Protein AF-A0A821DMF6-F1 (afdb_monomer_lite)

Secondary structure (DSSP, 8-state):
-HHHHHHHHHHHHHHHTT-------GGGEEEPTTS-EEE---GGG----S-TTSS--

Foldseek 3Di:
DVAVVLVVVQCVVCVVVVFDQVDPDPVQWDADPVRHTDGRRDPPGPDPPDDPPPPPD

InterPro domains:
  IPR000719 Protein kinase domain [PF00069] (1-40)
  IPR000719 Protein kinase domain [PS50011] (1-57)
  IPR008271 Serine/threonine-protein kinase, active site [PS00108] (19-31)
  IPR011009 Protein kinase-like domain superfamily [SSF56112] (1-39)

Structure (mmCIF, N/CA/C/O backbone):
dat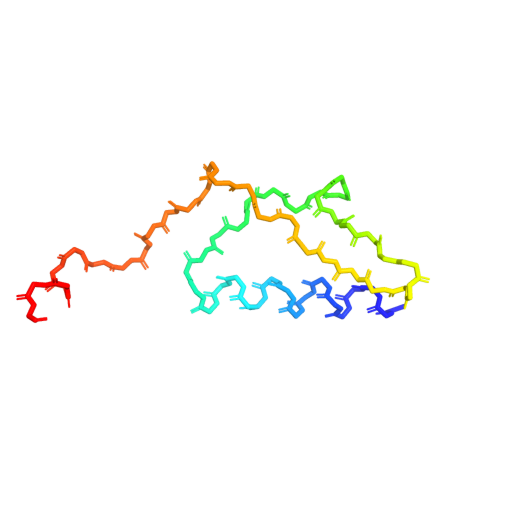a_AF-A0A821DMF6-F1
#
_entry.id   AF-A0A821DMF6-F1
#
loop_
_atom_site.group_PDB
_atom_site.id
_atom_site.type_symbol
_atom_site.label_atom_id
_atom_site.label_alt_id
_atom_site.label_comp_id
_atom_site.label_asym_id
_atom_site.label_entity_id
_atom_site.label_seq_id
_atom_site.pdbx_PDB_ins_code
_atom_site.Cartn_x
_atom_site.Cartn_y
_atom_site.Cartn_z
_atom_site.occupancy
_atom_site.B_iso_or_equiv
_atom_site.auth_seq_id
_atom_site.auth_comp_id
_atom_site.auth_asym_id
_atom_site.auth_atom_id
_atom_site.pdbx_PDB_model_num
ATOM 1 N N . ARG A 1 1 ? -3.366 -1.334 -17.374 1.00 70.69 1 ARG A N 1
ATOM 2 C CA . ARG A 1 1 ? -4.310 -1.797 -16.315 1.00 70.69 1 ARG A CA 1
ATOM 3 C C . ARG A 1 1 ? -3.629 -2.458 -15.099 1.00 70.69 1 ARG A C 1
ATOM 5 O O . ARG A 1 1 ? -4.297 -2.589 -14.086 1.00 70.69 1 ARG A O 1
ATOM 12 N N . HIS A 1 2 ? -2.346 -2.849 -15.160 1.00 82.81 2 HIS A N 1
ATOM 13 C CA . HIS A 1 2 ? -1.629 -3.538 -14.069 1.00 82.81 2 HIS A CA 1
ATOM 14 C C . HIS A 1 2 ? -1.542 -2.722 -12.762 1.00 82.81 2 HIS A C 1
ATOM 16 O O . HIS A 1 2 ? -1.980 -3.195 -11.719 1.00 82.81 2 HIS A O 1
ATOM 22 N N . TYR A 1 3 ? -1.121 -1.456 -12.842 1.00 82.12 3 TYR A N 1
ATOM 23 C CA . TYR A 1 3 ? -0.973 -0.579 -11.673 1.00 82.12 3 TYR A CA 1
ATOM 24 C C . TYR A 1 3 ? -2.279 -0.296 -10.926 1.00 82.12 3 TYR A C 1
ATOM 26 O O . TYR A 1 3 ? -2.305 -0.319 -9.704 1.00 82.12 3 TYR A O 1
ATOM 34 N N . ILE A 1 4 ? -3.393 -0.109 -11.643 1.00 85.25 4 ILE A N 1
ATOM 35 C CA . ILE A 1 4 ? -4.707 0.111 -11.017 1.00 85.25 4 ILE A CA 1
ATOM 36 C C . ILE A 1 4 ? -5.118 -1.093 -10.164 1.00 85.25 4 ILE A C 1
ATOM 38 O O . ILE A 1 4 ? -5.641 -0.903 -9.073 1.00 85.25 4 ILE A O 1
ATOM 42 N N . LYS A 1 5 ? -4.843 -2.327 -10.615 1.00 87.44 5 LYS A N 1
ATOM 43 C CA . LYS A 1 5 ? -5.145 -3.530 -9.824 1.00 87.44 5 LYS A CA 1
ATOM 44 C C . LYS A 1 5 ? -4.351 -3.562 -8.516 1.00 87.44 5 LYS A C 1
ATOM 46 O O . LYS A 1 5 ? -4.921 -3.875 -7.482 1.00 87.44 5 LYS A O 1
ATOM 51 N N . GLN A 1 6 ? -3.069 -3.203 -8.560 1.00 84.56 6 GLN A N 1
ATOM 52 C CA . GLN A 1 6 ? -2.213 -3.153 -7.370 1.00 84.56 6 GLN A CA 1
ATOM 53 C C . GLN A 1 6 ? -2.637 -2.043 -6.403 1.00 84.56 6 GLN A C 1
ATOM 55 O O . GLN A 1 6 ? -2.689 -2.270 -5.200 1.00 84.56 6 GLN A O 1
ATOM 60 N N . ILE A 1 7 ? -3.009 -0.869 -6.924 1.00 86.06 7 ILE A N 1
ATOM 61 C CA . ILE A 1 7 ? -3.532 0.236 -6.110 1.00 86.06 7 ILE A CA 1
ATOM 62 C C . ILE A 1 7 ? -4.823 -0.191 -5.408 1.00 86.06 7 ILE A C 1
ATOM 64 O O . ILE A 1 7 ? -4.944 -0.007 -4.202 1.00 86.06 7 ILE A O 1
ATOM 68 N N . VAL A 1 8 ? -5.766 -0.793 -6.139 1.00 87.94 8 VAL A N 1
ATOM 69 C CA . VAL A 1 8 ? -7.032 -1.275 -5.565 1.00 87.94 8 VAL A CA 1
ATOM 70 C C . VAL A 1 8 ? -6.779 -2.340 -4.496 1.00 87.94 8 VAL A C 1
ATOM 72 O O . VAL A 1 8 ? -7.320 -2.213 -3.404 1.00 87.94 8 VAL A O 1
ATOM 75 N N . ALA A 1 9 ? -5.907 -3.319 -4.762 1.00 86.94 9 ALA A N 1
ATOM 76 C CA . ALA A 1 9 ? -5.546 -4.352 -3.787 1.00 86.94 9 ALA A CA 1
ATOM 77 C C . ALA A 1 9 ? -4.882 -3.764 -2.526 1.00 86.94 9 ALA A C 1
ATOM 79 O O . ALA A 1 9 ? -5.192 -4.163 -1.406 1.00 86.94 9 ALA A O 1
ATOM 80 N N . GLY A 1 10 ? -4.003 -2.769 -2.684 1.00 85.44 10 GLY A N 1
ATOM 81 C CA . GLY A 1 10 ? -3.404 -2.066 -1.552 1.00 85.44 10 GLY A CA 1
ATOM 82 C C . GLY A 1 10 ? -4.437 -1.287 -0.730 1.00 85.44 10 GLY A C 1
ATOM 83 O O . GLY A 1 10 ? -4.367 -1.286 0.495 1.00 85.44 10 GLY A O 1
ATOM 84 N N . VAL A 1 11 ? -5.408 -0.634 -1.377 1.00 84.75 11 VAL A N 1
ATOM 85 C CA . VAL A 1 11 ? -6.474 0.112 -0.683 1.00 84.75 11 VAL A CA 1
ATOM 86 C C . VAL A 1 11 ? -7.409 -0.843 0.055 1.00 84.75 11 VAL A C 1
ATOM 88 O O . VAL A 1 11 ? -7.769 -0.575 1.199 1.00 84.75 11 VAL A O 1
ATOM 91 N N . GLU A 1 12 ? -7.759 -1.969 -0.564 1.00 86.62 12 GLU A N 1
ATOM 92 C CA . GLU A 1 12 ? -8.541 -3.037 0.063 1.00 86.62 12 GLU A CA 1
ATOM 93 C C . GLU A 1 12 ? -7.855 -3.561 1.332 1.00 86.62 12 GLU A C 1
ATOM 95 O O . GLU A 1 12 ? -8.496 -3.643 2.380 1.00 86.62 12 GLU A O 1
ATOM 100 N N . TYR A 1 13 ? -6.540 -3.800 1.278 1.00 84.81 13 TYR A N 1
ATOM 101 C CA . TYR A 1 13 ? -5.748 -4.177 2.451 1.00 84.81 13 TYR A CA 1
ATOM 102 C C . TYR A 1 13 ? -5.79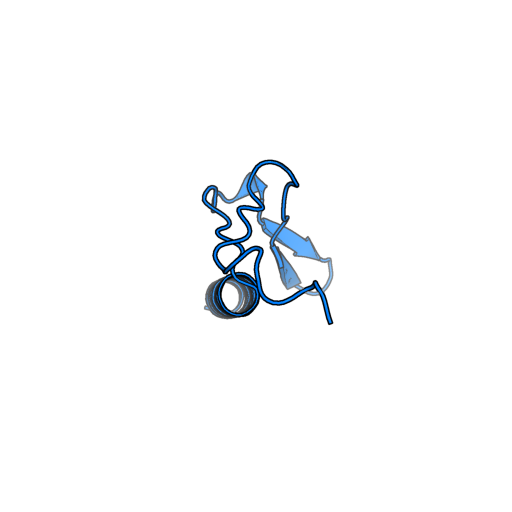7 -3.117 3.562 1.00 84.81 13 TYR A C 1
ATOM 104 O O . TYR A 1 13 ? -5.950 -3.447 4.737 1.00 84.81 13 TYR A O 1
ATOM 112 N N . LEU A 1 14 ? -5.691 -1.829 3.226 1.00 81.25 14 LEU A N 1
ATOM 113 C CA . LEU A 1 14 ? -5.786 -0.768 4.235 1.00 81.25 14 LEU A CA 1
ATOM 114 C C . LEU A 1 14 ? -7.173 -0.732 4.878 1.00 81.25 14 LEU A C 1
ATOM 116 O O . LEU A 1 14 ? -7.286 -0.656 6.102 1.00 81.25 14 LEU A O 1
ATOM 120 N N . HIS A 1 15 ? -8.226 -0.856 4.073 1.00 84.88 15 HIS A N 1
ATOM 121 C CA . HIS A 1 15 ? -9.599 -0.868 4.566 1.00 84.88 15 HIS A CA 1
ATOM 122 C C . HIS A 1 15 ? -9.899 -2.097 5.436 1.00 84.88 15 HIS A C 1
ATOM 124 O O . HIS A 1 15 ? -10.585 -1.954 6.449 1.00 84.88 15 HIS A O 1
ATOM 130 N N . SER A 1 16 ? -9.341 -3.274 5.122 1.00 84.25 16 SER A N 1
ATOM 131 C CA . SER A 1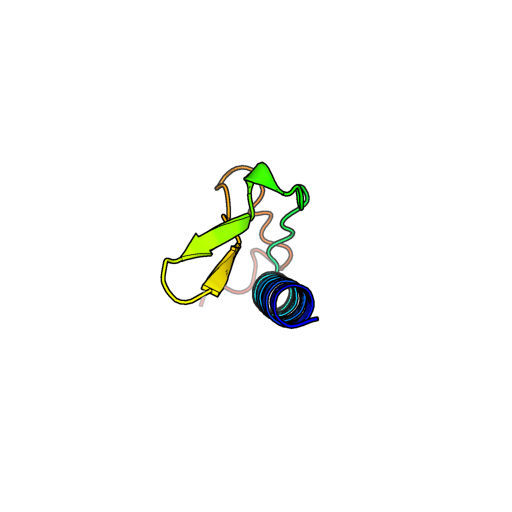 16 ? -9.485 -4.465 5.975 1.00 84.25 16 SER A CA 1
ATOM 132 C C . SER A 1 16 ? -8.841 -4.279 7.354 1.00 84.25 16 SER A C 1
ATOM 134 O O . SER A 1 16 ? -9.280 -4.893 8.323 1.00 84.25 16 SER A O 1
ATOM 136 N N . HIS A 1 17 ? -7.846 -3.394 7.457 1.00 80.94 17 HIS A N 1
ATOM 137 C CA . HIS A 1 17 ? -7.182 -3.009 8.705 1.00 80.94 17 HIS A CA 1
ATOM 138 C C . HIS A 1 17 ? -7.752 -1.722 9.323 1.00 80.94 17 HIS A C 1
ATOM 140 O O . HIS A 1 17 ? -7.133 -1.153 10.218 1.00 80.94 17 HIS A O 1
ATOM 146 N N . GLN A 1 18 ? -8.920 -1.248 8.867 1.00 79.69 18 GLN A N 1
ATOM 147 C CA . GLN A 1 18 ? -9.556 -0.009 9.344 1.00 79.69 18 GLN A CA 1
ATOM 148 C C . GLN A 1 18 ? -8.684 1.249 9.157 1.00 79.69 18 GLN A C 1
ATOM 150 O O . GLN A 1 18 ? -8.855 2.255 9.845 1.00 79.69 18 GLN A O 1
ATOM 155 N N . ILE A 1 19 ? -7.759 1.225 8.195 1.00 80.12 19 ILE A N 1
ATOM 156 C CA . ILE A 1 19 ? -6.899 2.357 7.852 1.00 80.12 19 ILE A CA 1
ATOM 157 C C . ILE A 1 19 ? -7.508 3.084 6.658 1.00 80.12 19 ILE A C 1
ATOM 159 O O . ILE A 1 19 ? -7.542 2.581 5.537 1.00 80.12 19 ILE A O 1
ATOM 163 N N . LEU A 1 20 ? -7.943 4.321 6.880 1.00 74.75 20 LEU A N 1
ATOM 164 C CA . LEU A 1 20 ? -8.339 5.210 5.795 1.00 74.75 20 LEU A CA 1
ATOM 165 C C . LEU A 1 20 ? -7.112 5.975 5.296 1.00 74.75 20 LEU A C 1
ATOM 167 O O . LEU A 1 20 ? -6.615 6.865 5.988 1.00 74.75 20 LEU A O 1
ATOM 171 N N . HIS A 1 21 ? -6.660 5.676 4.074 1.00 73.25 21 HIS A N 1
ATOM 172 C CA . HIS A 1 21 ? -5.496 6.349 3.485 1.00 73.25 21 HIS A CA 1
ATOM 173 C C . HIS A 1 21 ? -5.720 7.866 3.334 1.00 73.25 21 HIS A C 1
ATOM 175 O O . HIS A 1 21 ? -4.777 8.633 3.506 1.00 73.25 21 HIS A O 1
ATOM 181 N N . ARG A 1 22 ? -6.951 8.29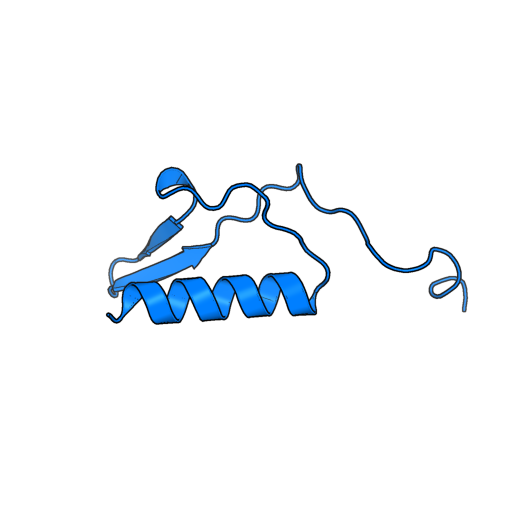9 3.003 1.00 73.88 22 ARG A N 1
ATOM 182 C CA . ARG A 1 22 ? -7.428 9.702 2.856 1.00 73.88 22 ARG A CA 1
ATOM 183 C C . ARG A 1 22 ? -6.637 10.626 1.912 1.00 73.88 22 ARG A C 1
ATOM 185 O O . ARG A 1 22 ? -7.065 11.747 1.678 1.00 73.88 22 ARG A O 1
ATOM 192 N N . ASP A 1 23 ? -5.539 10.147 1.342 1.00 75.19 23 ASP A N 1
ATOM 193 C CA . ASP A 1 23 ? -4.598 10.919 0.533 1.00 75.19 23 ASP A CA 1
ATOM 194 C C . ASP A 1 23 ? -4.008 10.070 -0.610 1.00 75.19 23 ASP A C 1
ATOM 196 O O . ASP A 1 23 ? -2.794 9.892 -0.747 1.00 75.19 23 ASP A O 1
ATOM 200 N N . LEU A 1 24 ? -4.890 9.479 -1.419 1.00 75.62 24 LEU A N 1
ATOM 201 C CA . LEU A 1 24 ? -4.524 8.678 -2.591 1.00 75.62 24 LEU A CA 1
ATOM 202 C C . LEU A 1 24 ? -4.165 9.590 -3.773 1.00 75.62 24 LEU A C 1
ATOM 204 O O . LEU A 1 24 ? -4.917 9.720 -4.737 1.00 75.62 24 LEU A O 1
ATOM 208 N N . LYS A 1 25 ? -2.999 10.234 -3.691 1.00 79.50 25 LYS A N 1
ATOM 209 C CA . LYS A 1 25 ? -2.366 10.956 -4.807 1.00 79.50 25 LYS A CA 1
ATOM 210 C C . LYS A 1 25 ? -1.128 10.211 -5.298 1.00 79.50 25 LYS A C 1
ATOM 212 O O . LYS A 1 25 ? -0.467 9.527 -4.524 1.00 79.50 25 LYS A O 1
ATOM 217 N N . LEU A 1 26 ? -0.781 10.411 -6.573 1.00 73.81 26 LEU A N 1
ATOM 218 C CA . LEU A 1 26 ? 0.346 9.762 -7.265 1.00 73.81 26 LEU A CA 1
ATOM 219 C C . LEU A 1 26 ? 1.672 9.827 -6.488 1.00 73.81 26 LEU A C 1
ATOM 221 O O . LEU A 1 26 ? 2.415 8.858 -6.484 1.00 73.81 26 LEU A O 1
ATOM 225 N N . HIS A 1 27 ? 1.941 10.924 -5.772 1.00 74.56 27 HIS A N 1
ATOM 226 C CA . HIS A 1 27 ? 3.149 11.075 -4.940 1.00 74.56 27 HIS A CA 1
ATOM 227 C C . HIS A 1 27 ? 3.254 10.069 -3.766 1.00 74.56 27 HIS A C 1
ATOM 229 O O . HIS A 1 27 ? 4.351 9.848 -3.263 1.00 74.56 27 HIS A O 1
ATOM 235 N N . ASN A 1 28 ? 2.144 9.445 -3.341 1.00 75.88 28 ASN A N 1
ATOM 236 C CA . ASN A 1 28 ? 2.102 8.397 -2.309 1.00 75.88 28 ASN A CA 1
ATOM 237 C C . ASN A 1 28 ? 2.099 6.977 -2.915 1.00 75.88 28 ASN A C 1
ATOM 239 O O . ASN A 1 28 ? 2.001 5.998 -2.175 1.00 75.88 28 ASN A O 1
ATOM 243 N N . LEU A 1 29 ? 2.198 6.848 -4.243 1.00 80.88 29 LEU A N 1
ATOM 244 C CA . LEU A 1 29 ? 2.328 5.572 -4.943 1.00 80.88 29 LEU A CA 1
ATOM 245 C C . LEU A 1 29 ? 3.807 5.346 -5.262 1.00 80.88 29 LEU A C 1
ATOM 247 O O . LEU A 1 29 ? 4.373 6.011 -6.127 1.00 80.88 29 LEU A O 1
ATOM 251 N N . LEU A 1 30 ? 4.448 4.424 -4.549 1.00 83.69 30 LEU A N 1
ATOM 252 C CA . LEU A 1 30 ? 5.849 4.085 -4.781 1.00 83.69 30 LEU A CA 1
ATOM 253 C C . LEU A 1 30 ? 5.932 2.978 -5.829 1.00 83.69 30 LEU A C 1
ATOM 255 O O . LEU A 1 30 ? 5.312 1.932 -5.670 1.00 83.69 30 LEU A O 1
ATOM 259 N N . LEU A 1 31 ? 6.703 3.206 -6.889 1.00 85.00 31 LEU A N 1
ATOM 260 C CA . LEU A 1 31 ? 6.979 2.207 -7.918 1.00 85.00 31 LEU A CA 1
ATOM 261 C C . LEU A 1 31 ? 8.302 1.504 -7.617 1.00 85.00 31 LEU A C 1
ATOM 263 O O . LEU A 1 31 ? 9.297 2.159 -7.301 1.00 85.00 31 LEU A O 1
ATOM 267 N N . THR A 1 32 ? 8.333 0.183 -7.747 1.00 81.25 32 THR A N 1
ATOM 268 C CA . THR A 1 32 ? 9.583 -0.584 -7.709 1.00 81.25 32 THR A CA 1
ATOM 269 C C . THR A 1 32 ? 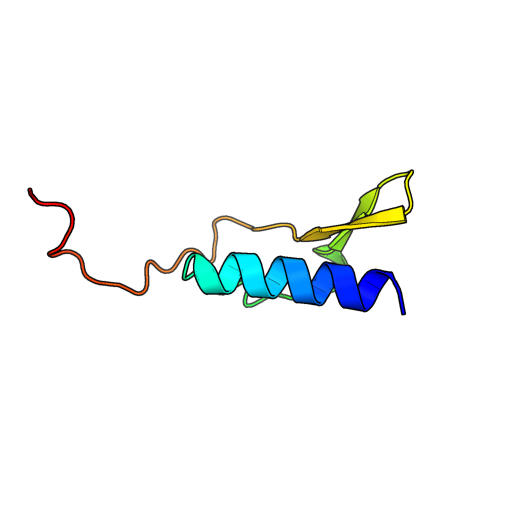10.140 -0.808 -9.107 1.00 81.25 32 THR A C 1
ATOM 271 O O . THR A 1 32 ? 9.438 -0.674 -10.109 1.00 81.25 32 THR A O 1
ATOM 274 N N . LYS A 1 33 ? 11.420 -1.195 -9.168 1.00 84.06 33 LYS A N 1
ATOM 275 C CA . LYS A 1 33 ? 12.103 -1.566 -10.418 1.00 84.06 33 LYS A CA 1
ATOM 276 C C . LYS A 1 33 ? 11.429 -2.741 -11.139 1.00 84.06 33 LYS A C 1
ATOM 278 O O . LYS A 1 33 ? 11.561 -2.854 -12.350 1.00 84.06 33 LYS A O 1
ATOM 283 N N . ASP A 1 34 ? 10.655 -3.543 -10.411 1.00 86.12 34 ASP A N 1
ATOM 284 C CA . ASP A 1 34 ? 9.916 -4.700 -10.927 1.00 86.12 34 ASP A CA 1
ATOM 285 C C . ASP A 1 34 ? 8.485 -4.354 -11.376 1.00 86.12 34 ASP A C 1
ATOM 287 O O . ASP A 1 34 ? 7.643 -5.240 -11.498 1.00 86.12 34 ASP A O 1
ATOM 291 N N . ASN A 1 35 ? 8.179 -3.069 -11.599 1.00 80.94 35 ASN A N 1
ATOM 292 C CA . ASN A 1 35 ? 6.847 -2.579 -11.980 1.00 80.94 35 ASN A CA 1
ATOM 293 C C . ASN A 1 35 ? 5.736 -2.917 -10.961 1.00 80.94 35 ASN A C 1
ATOM 295 O O . ASN A 1 35 ? 4.575 -3.094 -11.337 1.00 80.94 35 ASN A O 1
ATOM 299 N N . ASN A 1 36 ? 6.063 -2.968 -9.666 1.00 81.44 36 ASN A N 1
ATOM 300 C CA . ASN A 1 36 ? 5.069 -3.074 -8.594 1.00 81.44 36 ASN A CA 1
ATOM 301 C C . ASN A 1 36 ? 4.792 -1.709 -7.953 1.00 81.44 36 ASN A C 1
ATOM 303 O O . ASN A 1 36 ? 5.692 -0.881 -7.829 1.00 81.44 36 ASN A O 1
ATOM 307 N N . VAL A 1 37 ? 3.550 -1.490 -7.521 1.00 81.75 37 VAL A N 1
ATOM 308 C CA . VAL A 1 37 ? 3.091 -0.296 -6.801 1.00 81.75 37 VAL A CA 1
ATOM 309 C C . VAL A 1 37 ? 2.893 -0.626 -5.329 1.00 81.75 37 VAL A C 1
ATOM 311 O O . VAL A 1 37 ? 2.160 -1.551 -4.984 1.00 81.75 37 VAL A O 1
ATOM 314 N N . PHE A 1 38 ? 3.479 0.196 -4.467 1.00 77.69 38 PHE A N 1
ATOM 315 C CA . PHE A 1 38 ? 3.286 0.185 -3.023 1.00 77.69 38 PHE A CA 1
ATOM 316 C C . PHE A 1 38 ? 2.556 1.456 -2.596 1.00 77.69 38 PHE A C 1
ATOM 318 O O . PHE A 1 38 ? 2.885 2.557 -3.042 1.00 77.69 38 PHE A O 1
ATOM 325 N N . LEU A 1 39 ? 1.572 1.310 -1.710 1.00 77.00 39 LEU A N 1
ATOM 326 C CA . LEU A 1 39 ? 0.894 2.452 -1.102 1.00 77.00 39 LEU A CA 1
ATOM 327 C C . LEU A 1 39 ? 1.686 2.930 0.108 1.00 77.00 39 LEU A C 1
ATOM 329 O O . LEU A 1 39 ? 1.885 2.187 1.071 1.00 77.00 39 LEU A O 1
ATOM 333 N N . LYS A 1 40 ? 2.124 4.187 0.072 1.00 76.06 40 LYS A N 1
ATOM 334 C CA . LYS A 1 40 ? 2.786 4.819 1.207 1.00 76.06 40 LYS A CA 1
ATOM 335 C C . LYS A 1 40 ? 1.750 5.224 2.255 1.00 76.06 40 LYS A C 1
ATOM 337 O O . LYS A 1 40 ? 1.048 6.220 2.099 1.00 76.06 40 LYS A O 1
ATOM 342 N N . VAL A 1 41 ? 1.712 4.492 3.364 1.00 64.88 41 VAL A N 1
ATOM 343 C CA . VAL A 1 41 ? 0.897 4.846 4.531 1.00 64.88 41 VAL A CA 1
ATOM 344 C C . VAL A 1 41 ? 1.670 5.846 5.390 1.00 64.88 41 VAL A C 1
ATOM 346 O O . VAL A 1 41 ? 2.687 5.502 5.987 1.00 64.88 41 VAL A O 1
ATOM 349 N N . ASN A 1 42 ? 1.205 7.095 5.460 1.00 59.97 42 ASN A N 1
ATOM 350 C CA . ASN A 1 42 ? 1.732 8.066 6.421 1.00 59.97 42 ASN A CA 1
ATOM 351 C C . ASN A 1 42 ? 0.963 7.944 7.749 1.00 59.97 42 ASN A C 1
ATOM 353 O O . ASN A 1 42 ? -0.267 7.894 7.759 1.00 59.97 42 ASN A O 1
ATOM 357 N N . SER A 1 43 ? 1.696 7.946 8.869 1.00 55.72 43 SER A N 1
ATOM 358 C CA . SER A 1 43 ? 1.175 7.798 10.245 1.00 55.72 43 SER A CA 1
ATOM 359 C C . SER A 1 43 ? 0.127 8.857 10.650 1.00 55.72 43 SER A C 1
ATOM 361 O O . SER A 1 43 ? -0.604 8.700 11.621 1.00 55.72 43 SER A O 1
ATOM 363 N N . SER A 1 44 ? -0.032 9.924 9.869 1.00 53.72 44 SER A N 1
ATOM 364 C CA . SER A 1 44 ? -0.964 11.025 10.126 1.00 53.72 44 SER A CA 1
ATOM 365 C C . SER A 1 44 ? -2.456 10.680 9.980 1.00 53.72 44 SER A C 1
ATOM 367 O O . SER A 1 44 ? -3.298 11.528 10.282 1.00 53.72 44 SER A O 1
ATOM 369 N N . PHE A 1 45 ? -2.822 9.466 9.543 1.00 53.28 45 PHE A N 1
ATOM 370 C CA . PHE A 1 45 ? -4.221 9.120 9.257 1.00 53.28 45 PHE A CA 1
ATOM 371 C C . PHE A 1 45 ? -4.750 7.835 9.908 1.00 53.28 45 PHE A C 1
ATOM 373 O O . PHE A 1 45 ? -5.926 7.536 9.677 1.00 53.28 45 PHE A O 1
ATOM 380 N N . ILE A 1 46 ? -3.963 7.142 10.747 1.00 53.50 46 ILE A N 1
ATOM 381 C CA . ILE A 1 46 ? -4.424 5.979 11.527 1.00 53.50 46 ILE A CA 1
ATOM 382 C C . ILE A 1 46 ? -5.485 6.452 12.525 1.00 53.50 46 ILE A C 1
ATOM 384 O O . ILE A 1 46 ? -5.198 6.890 13.635 1.00 53.50 46 ILE A O 1
ATOM 388 N N . LYS A 1 47 ? -6.742 6.415 12.096 1.00 54.09 47 LYS A N 1
ATOM 389 C CA . LYS A 1 47 ? -7.892 6.482 12.983 1.00 54.09 47 LYS A CA 1
ATOM 390 C C . LYS A 1 47 ? -8.252 5.025 13.232 1.00 54.09 47 LYS A C 1
ATOM 392 O O . LYS A 1 47 ? -8.765 4.384 12.325 1.00 54.09 47 LYS A O 1
ATOM 397 N N . GLU A 1 48 ? -7.947 4.504 14.418 1.00 54.75 48 GLU A N 1
ATOM 398 C CA . GLU A 1 48 ? -8.543 3.258 14.909 1.00 54.75 48 GLU A CA 1
ATOM 399 C C . GLU A 1 48 ? -10.065 3.445 14.920 1.00 54.75 48 GLU A C 1
ATOM 401 O O . GLU A 1 48 ? -10.657 3.984 15.857 1.00 54.75 48 GLU A O 1
ATOM 406 N N . VAL A 1 49 ? -10.715 3.056 13.829 1.00 52.97 49 VAL A N 1
ATOM 407 C CA . VAL A 1 49 ? -12.164 2.921 13.773 1.00 52.97 49 VAL A CA 1
ATOM 408 C C . VAL A 1 49 ? -12.459 1.490 14.204 1.00 52.97 49 VAL A C 1
ATOM 410 O O . VAL A 1 49 ? -12.700 0.646 13.360 1.00 52.97 49 VAL A O 1
ATOM 413 N N . HIS A 1 50 ? -12.335 1.190 15.503 1.00 39.31 50 HIS A N 1
ATOM 414 C CA . HIS A 1 50 ? -13.209 0.258 16.234 1.00 39.31 50 HIS A CA 1
ATOM 415 C C . HIS A 1 50 ? -12.746 0.055 17.693 1.00 39.31 50 HIS A C 1
ATOM 417 O O . HIS A 1 50 ? -11.837 -0.706 17.991 1.00 39.31 50 HI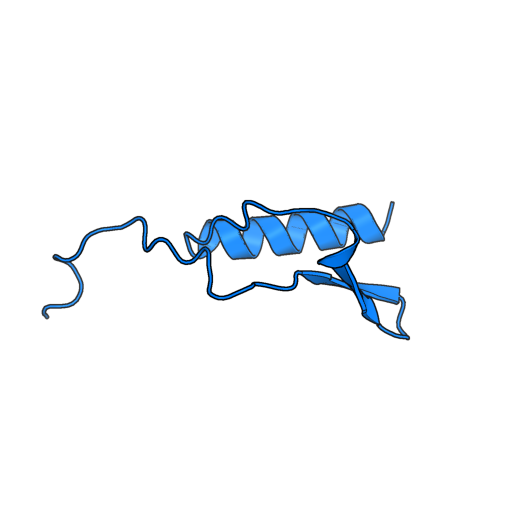S A O 1
ATOM 423 N N . ASN A 1 51 ? -13.495 0.683 18.602 1.00 36.12 51 ASN A N 1
ATOM 424 C CA . ASN A 1 51 ? -13.832 0.187 19.938 1.00 36.12 51 ASN A CA 1
ATOM 425 C C . ASN A 1 51 ? -12.683 -0.064 20.948 1.00 36.12 51 ASN A C 1
ATOM 427 O O . ASN A 1 51 ? -12.191 -1.180 21.113 1.00 36.12 51 ASN A O 1
ATOM 431 N N . LYS A 1 52 ? -12.390 0.969 21.756 1.00 40.84 52 LYS A N 1
ATOM 432 C CA . LYS A 1 52 ? -11.522 0.934 22.954 1.00 40.84 52 LYS A CA 1
ATOM 433 C C . LYS A 1 52 ? -11.854 -0.173 23.974 1.00 40.84 52 LYS A C 1
ATOM 435 O O . LYS A 1 52 ? -11.047 -0.425 24.857 1.00 40.84 52 LYS A O 1
ATOM 440 N N . SER A 1 53 ? -13.009 -0.835 23.878 1.00 37.69 53 SER A N 1
ATOM 441 C CA . SER A 1 53 ? -13.434 -1.853 24.846 1.00 37.69 53 SER A CA 1
ATOM 442 C C . SER A 1 53 ? -12.940 -3.279 24.551 1.00 37.69 53 SER A C 1
ATOM 444 O O . SER A 1 53 ? -13.180 -4.155 25.377 1.00 37.69 53 SER A O 1
ATOM 446 N N . LYS A 1 54 ? -12.290 -3.553 23.405 1.00 40.00 54 LYS A N 1
ATOM 447 C CA . LYS A 1 54 ? -11.920 -4.933 23.011 1.00 40.00 54 LYS A CA 1
ATOM 448 C C . LYS A 1 54 ? -10.487 -5.359 23.385 1.00 40.00 54 LYS A C 1
ATOM 450 O O . LYS A 1 54 ? -10.168 -6.530 23.248 1.00 40.00 54 LYS A O 1
ATOM 455 N N . TYR A 1 55 ? -9.647 -4.450 23.884 1.00 42.34 55 TYR A N 1
ATOM 456 C CA . TYR A 1 55 ? -8.235 -4.723 24.218 1.00 42.34 55 TYR A CA 1
ATOM 457 C C . TYR A 1 55 ? -7.936 -4.736 25.733 1.00 42.34 55 TYR A C 1
ATOM 459 O O . TYR A 1 55 ? -6.784 -4.613 26.132 1.00 42.34 55 TYR A O 1
ATOM 467 N N . LEU A 1 56 ? -8.965 -4.869 26.581 1.00 34.72 56 LEU A N 1
ATOM 468 C CA . LEU A 1 56 ? -8.840 -5.045 28.040 1.00 34.72 56 LEU A CA 1
ATOM 469 C C . LEU A 1 56 ? -9.233 -6.467 28.494 1.00 34.72 56 LEU A C 1
ATOM 471 O O . LEU A 1 56 ? -9.910 -6.628 29.508 1.00 34.72 56 LEU A O 1
ATOM 475 N N . MET A 1 57 ? -8.817 -7.492 27.746 1.00 33.69 57 MET A N 1
ATOM 476 C CA . MET A 1 57 ? -8.828 -8.897 28.179 1.00 33.69 57 MET A CA 1
ATOM 477 C C . MET A 1 57 ? -7.570 -9.606 27.701 1.00 33.69 57 MET A C 1
ATOM 479 O O . MET A 1 57 ? -7.173 -9.349 26.542 1.00 33.69 57 MET A O 1
#

Radius of gyration: 13.87 Å; chains: 1; bounding box: 26×20×44 Å

Sequence (57 aa):
RHYIKQIVAGVEYLHSHQILHRDLKLHNLLLTKDNNVFLKVNSSFIKEVHNKSKYLM

pLDDT: mean 70.99, std 16.62, range [33.69, 87.94]

Organism: NCBI:txid392030